Protein AF-A0A4D4MGL8-F1 (afdb_monomer_lite)

pLDDT: mean 80.36, std 14.94, range [36.19, 98.0]

Foldseek 3Di:
DDADDDPDVVVNVVLVVLVVQQVLQPPLARAPDNPPDSWRFQLCLLVCVVVVVVPDVDPSSALPPDPVLVPDLEFFRTPPDPPPGRPQFPDALSRRLSNLRSQVCCCVPVVDCVSCVVCVVSLVSHLVVQCVCDDVNFGDGPFAPFPDPPDHGHDPDDSSVRNRVSSVVSCPPCPDPPPDRD

Sequence (182 aa):
MSEFHCSEPFYERLDKAMRRTILNNLHGIPTDTAMYEKNGWTGDAQLGHPSWRMRSRSTASCPGDSATSRTASSPTAIFPSGGWGYNELGPSPEWTTVYPFVIREMYRVYGDDHLARIHWTMLTRSLGWDLSRLCDGLAVTALGDFLPPGYGGIPPEDTRLTATACLYRAPHPLRGDGRRPW

Secondary structure (DSSP, 8-state):
------S-HHHHHHHHHHHHHHHHTBSSSB-S-TTTT---BHHHHHHHHHHHHTT----TT-TTSSGGGGT-SS--SBSS-SSTTSSTT-S-HHHHTHHHHHHHHHHHHH---HHHHHHHHHHHHHHHHHHTT-BTTB---SSSS-S-TT-SSS-SS-HHHHHHHHHHHTTTTSS-SSS---

Organism: Streptomyces avermitilis (NCBI:txid33903)

InterPro domains:
  IPR012341 Six-hairpin glycosidase-like superfamily [G3DSA:1.50.10.10] (1-172)
  IPR016007 Alpha-L-rhamnosidase [PTHR33307] (2-169)
  IPR035396 Alpha-L-rhamnosidase, six-hairpin glycosidase domain [PF17389] (2-170)

Radius of gyration: 17.03 Å; chains: 1; bounding box: 39×36×44 Å

Structure (mmCIF, N/CA/C/O backbone):
data_AF-A0A4D4MGL8-F1
#
_entry.id   AF-A0A4D4MGL8-F1
#
loop_
_atom_site.group_PDB
_atom_site.id
_atom_site.type_symbol
_atom_site.label_atom_id
_atom_site.label_alt_id
_atom_site.label_comp_id
_atom_site.label_asym_id
_atom_site.label_entity_id
_atom_site.label_seq_id
_atom_site.pdbx_PDB_ins_code
_atom_site.Cartn_x
_atom_site.Cartn_y
_atom_site.Cartn_z
_atom_site.occupancy
_atom_site.B_iso_or_equiv
_atom_site.auth_seq_id
_atom_site.auth_comp_id
_atom_site.auth_asym_id
_atom_site.auth_atom_id
_atom_site.pdbx_PDB_model_num
ATOM 1 N N . MET A 1 1 ? -14.039 14.084 13.153 1.00 61.62 1 MET A N 1
ATOM 2 C CA . MET A 1 1 ? -13.485 12.741 12.854 1.00 61.62 1 MET A CA 1
ATOM 3 C C . MET A 1 1 ? -14.606 11.729 13.041 1.00 61.62 1 MET A C 1
ATOM 5 O O . MET A 1 1 ? -15.474 11.995 13.856 1.00 61.62 1 MET A O 1
ATOM 9 N N . SER A 1 2 ? -14.636 10.636 12.278 1.00 75.00 2 SER A N 1
ATOM 10 C CA . SER A 1 2 ? -15.680 9.596 12.384 1.00 75.00 2 SER A CA 1
ATOM 11 C C . SER A 1 2 ? -15.651 8.880 13.740 1.00 75.00 2 SER A C 1
ATOM 13 O O . SER A 1 2 ? -14.607 8.850 14.379 1.00 75.00 2 SER A O 1
ATOM 15 N N . GLU A 1 3 ? -16.751 8.270 14.181 1.00 84.38 3 GLU A N 1
ATOM 16 C CA . GLU A 1 3 ? -16.863 7.462 15.413 1.00 84.38 3 GLU A CA 1
ATOM 17 C C . GLU A 1 3 ? -17.311 6.035 15.062 1.00 84.38 3 GLU A C 1
ATOM 19 O O . GLU A 1 3 ? -17.964 5.831 14.041 1.00 84.38 3 GLU A O 1
ATOM 24 N N . PHE A 1 4 ? -16.894 5.046 15.855 1.00 90.94 4 PHE A N 1
ATOM 25 C CA . PHE A 1 4 ? -17.241 3.636 15.657 1.00 90.94 4 PHE A CA 1
ATOM 26 C C . PHE A 1 4 ? -17.630 3.023 17.000 1.00 90.94 4 PHE A C 1
ATOM 28 O O . PHE A 1 4 ? -16.869 3.133 17.963 1.00 90.94 4 PHE A O 1
ATOM 35 N N . HIS A 1 5 ? -18.791 2.370 17.026 1.00 95.00 5 HIS A N 1
ATOM 36 C CA . HIS A 1 5 ? -19.349 1.706 18.197 1.00 95.00 5 HIS A CA 1
ATOM 37 C C . HIS A 1 5 ? -19.947 0.362 17.810 1.00 95.00 5 HIS A C 1
ATOM 39 O O . HIS A 1 5 ? -20.566 0.238 16.750 1.00 95.00 5 HIS A O 1
ATOM 45 N N . CYS A 1 6 ? -19.780 -0.639 18.671 1.00 96.38 6 CYS A N 1
ATOM 46 C CA . CYS A 1 6 ? -20.397 -1.948 18.477 1.00 96.38 6 CYS A CA 1
ATOM 47 C C . CYS A 1 6 ? -20.586 -2.680 19.810 1.00 96.38 6 CYS A C 1
ATOM 49 O O . CYS A 1 6 ? -20.058 -2.272 20.839 1.00 96.38 6 CYS A O 1
ATOM 51 N N . SER A 1 7 ? -21.334 -3.782 19.793 1.00 97.75 7 SER A N 1
ATOM 52 C CA . SER A 1 7 ? -21.625 -4.576 20.994 1.00 97.75 7 SER A CA 1
ATOM 53 C C . SER A 1 7 ? -20.411 -5.301 21.583 1.00 97.75 7 SER A C 1
ATOM 55 O O . SER A 1 7 ? -20.515 -5.829 22.685 1.00 97.75 7 SER A O 1
ATOM 57 N N . GLU A 1 8 ? -19.286 -5.352 20.864 1.00 98.00 8 GLU A N 1
ATOM 58 C CA . GLU A 1 8 ? -18.054 -6.013 21.296 1.00 98.00 8 GLU A CA 1
ATOM 59 C C . GLU A 1 8 ? -16.958 -4.970 21.608 1.00 98.00 8 GLU A C 1
ATOM 61 O O . GLU A 1 8 ? -16.342 -4.414 20.687 1.00 98.00 8 GLU A O 1
ATOM 66 N N . PRO A 1 9 ? -16.672 -4.695 22.897 1.00 96.88 9 PRO A N 1
ATOM 67 C CA . PRO A 1 9 ? -15.726 -3.655 23.308 1.00 96.88 9 PRO A CA 1
ATOM 68 C C . PRO A 1 9 ? -14.308 -3.826 22.750 1.00 96.88 9 PRO A C 1
ATOM 70 O O . PRO A 1 9 ? -13.566 -2.845 22.624 1.00 96.88 9 PRO A O 1
ATOM 73 N N . PHE A 1 10 ? -13.897 -5.053 22.413 1.00 97.75 10 PHE A N 1
ATOM 74 C CA . PHE A 1 10 ? -12.590 -5.300 21.815 1.00 97.75 10 PHE A CA 1
ATOM 75 C C . PHE A 1 10 ? -12.412 -4.596 20.460 1.00 97.75 10 PHE A C 1
ATOM 77 O O . PHE A 1 10 ? -11.367 -3.980 20.228 1.00 97.75 10 PHE A O 1
ATOM 84 N N . TYR A 1 11 ? -13.425 -4.595 19.589 1.00 96.88 11 TYR A N 1
ATOM 85 C CA . TYR A 1 11 ? -13.313 -3.941 18.281 1.00 96.88 11 TYR A CA 1
ATOM 86 C C . TYR A 1 11 ? -13.235 -2.416 18.397 1.00 96.88 11 TYR A C 1
ATOM 88 O O . TYR A 1 11 ? -12.503 -1.778 17.640 1.00 96.88 11 TYR A O 1
ATOM 96 N N . GLU A 1 12 ? -13.889 -1.818 19.395 1.00 96.31 12 GLU A N 1
ATOM 97 C CA . GLU A 1 12 ? -13.722 -0.388 19.677 1.00 96.31 12 GLU A CA 1
ATOM 98 C C . GLU A 1 12 ? -12.297 -0.047 20.136 1.00 96.31 12 GLU A C 1
ATOM 100 O O . GLU A 1 12 ? -11.772 1.027 19.830 1.00 96.31 12 GLU A O 1
ATOM 105 N N . ARG A 1 13 ? -11.632 -0.957 20.863 1.00 96.50 13 ARG A N 1
ATOM 106 C CA . ARG A 1 13 ? -10.217 -0.791 21.230 1.00 96.50 13 ARG A CA 1
ATOM 107 C C . ARG A 1 13 ? -9.310 -0.855 20.002 1.00 96.50 13 ARG A C 1
ATOM 109 O O . ARG A 1 13 ? -8.395 -0.036 19.912 1.00 96.50 13 ARG A O 1
ATOM 116 N N . LEU A 1 14 ? -9.571 -1.769 19.064 1.00 95.25 14 LEU A N 1
ATOM 117 C CA . LEU A 1 14 ? -8.833 -1.850 17.797 1.00 95.25 14 LEU A CA 1
ATOM 118 C C . LEU A 1 14 ? -9.021 -0.586 16.947 1.00 95.25 14 LEU A C 1
ATOM 120 O O . LEU A 1 14 ? -8.041 -0.032 16.454 1.00 95.25 14 LEU A O 1
ATOM 124 N N . ASP A 1 15 ? -10.249 -0.071 16.848 1.00 92.81 15 ASP A N 1
ATOM 125 C CA . ASP A 1 15 ? -10.543 1.192 16.160 1.00 92.81 15 ASP A CA 1
ATOM 126 C C . ASP A 1 15 ? -9.774 2.370 16.789 1.00 92.81 15 ASP A C 1
ATOM 128 O O . ASP A 1 15 ? -9.119 3.143 16.084 1.00 92.81 15 ASP A O 1
ATOM 132 N N . LYS A 1 16 ? -9.763 2.468 18.127 1.00 92.81 16 LYS A N 1
ATOM 133 C CA . LYS A 1 16 ? -8.986 3.479 18.866 1.00 92.81 16 LYS A CA 1
ATOM 134 C C . LYS A 1 16 ? -7.481 3.354 18.626 1.00 92.81 16 LYS A C 1
ATOM 136 O O . LYS A 1 16 ? -6.822 4.382 18.472 1.00 92.81 16 LYS A O 1
ATOM 141 N N . ALA A 1 17 ? -6.939 2.137 18.593 1.00 94.12 17 ALA A N 1
ATOM 142 C CA . ALA A 1 17 ? -5.525 1.902 18.303 1.00 94.12 17 ALA A CA 1
ATOM 143 C C . ALA A 1 17 ? -5.176 2.331 16.870 1.00 94.12 17 ALA A C 1
ATOM 145 O O . ALA A 1 17 ? -4.288 3.159 16.687 1.00 94.12 17 ALA A O 1
ATOM 146 N N . MET A 1 18 ? -5.951 1.880 15.878 1.00 91.06 18 MET A N 1
ATOM 147 C CA . MET A 1 18 ? -5.769 2.233 14.467 1.00 91.06 18 MET A CA 1
ATOM 148 C C . MET A 1 18 ? -5.778 3.752 14.243 1.00 91.06 18 MET A C 1
ATOM 150 O O . MET A 1 18 ? -4.941 4.283 13.519 1.00 91.06 18 MET A O 1
ATOM 154 N N . ARG A 1 19 ? -6.685 4.486 14.902 1.00 88.81 19 ARG A N 1
ATOM 155 C CA . ARG A 1 19 ? -6.722 5.958 14.824 1.00 88.81 19 ARG A CA 1
ATOM 156 C C . ARG A 1 19 ? -5.431 6.602 15.303 1.00 88.81 19 ARG A C 1
ATOM 158 O O . ARG A 1 19 ? -4.941 7.517 14.649 1.00 88.81 19 ARG A O 1
ATOM 165 N N . ARG A 1 20 ? -4.915 6.156 16.451 1.00 91.25 20 ARG A N 1
ATOM 166 C CA . ARG A 1 20 ? -3.663 6.687 17.001 1.00 91.25 20 ARG A CA 1
ATOM 167 C C . ARG A 1 20 ? -2.511 6.376 16.063 1.00 91.25 20 ARG A C 1
ATOM 169 O O . ARG A 1 20 ? -1.740 7.28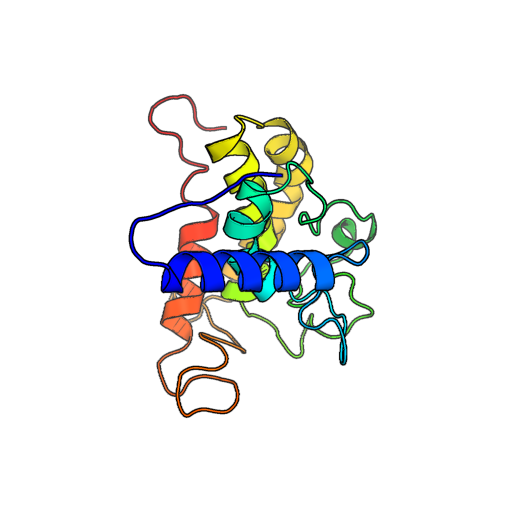0 15.786 1.00 91.25 20 ARG A O 1
ATOM 176 N N . THR A 1 21 ? -2.446 5.157 15.529 1.00 91.38 21 THR A N 1
ATOM 177 C CA . THR A 1 21 ? -1.422 4.757 14.557 1.00 91.38 21 THR A CA 1
ATOM 178 C C . THR A 1 21 ? -1.443 5.645 13.321 1.00 91.38 21 THR A C 1
ATOM 180 O O . THR A 1 21 ? -0.408 6.188 12.960 1.00 91.38 21 THR A O 1
ATOM 183 N N . ILE A 1 22 ? -2.618 5.859 12.715 1.00 87.56 22 ILE A N 1
ATOM 184 C CA . ILE A 1 22 ? -2.747 6.733 11.543 1.00 87.56 22 ILE A CA 1
ATOM 185 C C . ILE A 1 22 ? -2.276 8.145 11.887 1.00 87.56 22 ILE A C 1
ATOM 187 O O . ILE A 1 22 ? -1.394 8.658 11.218 1.00 87.56 22 ILE A O 1
ATOM 191 N N . LEU A 1 23 ? -2.807 8.764 12.945 1.00 87.56 23 LEU A N 1
ATOM 192 C CA . LEU A 1 23 ? -2.426 10.133 13.313 1.00 87.56 23 LEU A CA 1
ATOM 193 C C . LEU A 1 23 ? -0.932 10.266 13.618 1.00 87.56 23 LEU A C 1
ATOM 195 O O . LEU A 1 23 ? -0.318 11.254 13.232 1.00 87.56 23 LEU A O 1
ATOM 199 N N . ASN A 1 24 ? -0.355 9.264 14.275 1.00 91.31 24 ASN A N 1
ATOM 200 C CA . ASN A 1 24 ? 1.061 9.231 14.609 1.00 91.31 24 ASN A CA 1
ATOM 201 C C . ASN A 1 24 ? 1.956 9.041 13.378 1.00 91.31 24 ASN A C 1
ATOM 203 O O . ASN A 1 24 ? 3.141 9.297 13.476 1.00 91.31 24 ASN A O 1
ATOM 207 N N . ASN A 1 25 ? 1.420 8.603 12.238 1.00 90.12 25 ASN A N 1
ATOM 208 C CA . ASN A 1 25 ? 2.163 8.398 10.992 1.00 90.12 25 ASN A CA 1
ATOM 209 C C . ASN A 1 25 ? 1.851 9.465 9.923 1.00 90.12 25 ASN A C 1
ATOM 211 O O . ASN A 1 25 ? 2.199 9.291 8.758 1.00 90.12 25 ASN A O 1
ATOM 215 N N . LEU A 1 26 ? 1.197 10.574 10.291 1.00 85.50 26 LEU A N 1
ATOM 216 C CA . LEU A 1 26 ? 0.884 11.681 9.381 1.00 85.50 26 LEU A CA 1
ATOM 217 C C . LEU A 1 26 ? 1.748 12.910 9.675 1.00 85.50 26 LEU A C 1
ATOM 219 O O . LEU A 1 26 ? 1.315 13.855 10.332 1.00 85.50 26 LEU A O 1
ATOM 223 N N . HIS A 1 27 ? 2.958 12.921 9.118 1.00 83.81 27 HIS A N 1
ATOM 224 C CA . HIS A 1 27 ? 3.946 13.994 9.296 1.00 83.81 27 HIS A CA 1
ATOM 225 C C . HIS A 1 27 ? 4.142 14.825 8.019 1.00 83.81 27 HIS A C 1
ATOM 227 O O . HIS A 1 27 ? 5.260 15.142 7.626 1.00 83.81 27 HIS A O 1
ATOM 233 N N . GLY A 1 28 ? 3.046 15.128 7.320 1.00 79.69 28 GLY A N 1
ATOM 234 C CA . GLY A 1 28 ? 3.059 15.726 5.976 1.00 79.69 28 GLY A CA 1
ATOM 235 C C . GLY A 1 28 ? 3.068 14.692 4.843 1.00 79.69 28 GLY A C 1
ATOM 236 O O . GLY A 1 28 ? 2.547 14.976 3.771 1.00 79.69 28 GLY A O 1
ATOM 237 N N . ILE A 1 29 ? 3.553 13.478 5.115 1.00 79.81 29 ILE A N 1
ATOM 238 C CA . ILE A 1 29 ? 3.428 12.274 4.279 1.00 79.81 29 ILE A CA 1
ATOM 239 C C . ILE A 1 29 ? 2.961 11.095 5.153 1.00 79.81 29 ILE A C 1
ATOM 241 O O . ILE A 1 29 ? 3.185 11.145 6.369 1.00 79.81 29 ILE A O 1
ATOM 245 N N . PRO A 1 30 ? 2.320 10.053 4.587 1.00 84.62 30 PRO A N 1
ATOM 246 C CA . PRO A 1 30 ? 2.107 8.799 5.307 1.00 84.62 30 PRO A CA 1
ATOM 247 C C . PRO A 1 30 ? 3.445 8.099 5.530 1.00 84.62 30 PRO A C 1
ATOM 249 O O . PRO A 1 30 ? 4.099 7.736 4.560 1.00 84.62 30 PRO A O 1
ATOM 252 N N . THR A 1 31 ? 3.842 7.910 6.785 1.00 89.06 31 THR A N 1
ATOM 253 C CA . THR A 1 31 ? 5.080 7.208 7.148 1.00 89.06 31 THR A CA 1
ATOM 254 C C . THR A 1 31 ? 4.818 5.769 7.592 1.00 89.06 31 THR A C 1
ATOM 256 O O . THR A 1 31 ? 3.765 5.489 8.165 1.00 89.06 31 THR A O 1
ATOM 259 N N . ASP A 1 32 ? 5.784 4.873 7.395 1.00 88.88 32 ASP A N 1
ATOM 260 C CA . ASP A 1 32 ? 5.776 3.503 7.935 1.00 88.88 32 ASP A CA 1
ATOM 261 C C . ASP A 1 32 ? 5.728 3.510 9.475 1.00 88.88 32 ASP A C 1
ATOM 263 O O . ASP A 1 32 ? 4.818 2.971 10.115 1.00 88.88 32 ASP A O 1
ATOM 267 N N . THR A 1 33 ? 6.684 4.214 10.082 1.00 90.81 33 THR A N 1
ATOM 268 C CA . THR A 1 33 ? 6.898 4.266 11.519 1.00 90.81 33 THR A CA 1
ATOM 269 C C . THR A 1 33 ? 7.183 5.691 11.957 1.00 90.81 33 THR A C 1
ATOM 271 O O . THR A 1 33 ? 8.007 6.409 11.395 1.00 90.81 33 THR A O 1
ATOM 274 N N . ALA A 1 34 ? 6.537 6.100 13.043 1.00 86.81 34 ALA A N 1
ATOM 275 C CA . ALA A 1 34 ? 6.743 7.422 13.621 1.00 86.81 34 ALA A CA 1
ATOM 276 C C . ALA A 1 34 ? 8.094 7.556 14.340 1.00 86.81 34 ALA A C 1
ATOM 278 O O . ALA A 1 34 ? 8.573 8.663 14.574 1.00 86.81 34 ALA A O 1
ATOM 279 N N . MET A 1 35 ? 8.704 6.437 14.742 1.00 89.69 35 MET A N 1
ATOM 280 C CA . MET A 1 35 ? 9.897 6.442 15.589 1.00 89.69 35 MET A CA 1
ATOM 281 C C . MET A 1 35 ? 11.185 6.275 14.789 1.00 89.69 35 MET A C 1
ATOM 283 O O . MET A 1 35 ? 12.072 7.115 14.931 1.00 89.69 35 MET A O 1
ATOM 287 N N . TYR A 1 36 ? 11.279 5.237 13.961 1.00 88.88 36 TYR A N 1
ATOM 288 C CA . TYR A 1 36 ? 12.544 4.810 13.371 1.00 88.88 36 TYR A CA 1
ATOM 289 C C . TYR A 1 36 ? 12.808 5.501 12.035 1.00 88.88 36 TYR A C 1
ATOM 291 O O . TYR A 1 36 ? 13.562 6.471 11.999 1.00 88.88 36 TYR A O 1
ATOM 299 N N . GLU A 1 37 ? 12.165 5.040 10.964 1.00 87.75 37 GLU A N 1
ATOM 300 C CA . GLU A 1 37 ? 12.501 5.453 9.599 1.00 87.75 37 GLU A CA 1
ATOM 301 C C . GLU A 1 37 ? 11.805 6.745 9.187 1.00 87.75 37 GLU A C 1
ATOM 303 O O . GLU A 1 37 ? 12.454 7.659 8.680 1.00 87.75 37 GLU A O 1
ATOM 308 N N . LYS A 1 38 ? 10.491 6.836 9.439 1.00 89.25 38 LYS A N 1
ATOM 309 C CA . LYS A 1 38 ? 9.624 7.918 8.946 1.00 89.25 38 LYS A CA 1
ATOM 310 C C . LYS A 1 38 ? 9.644 8.037 7.414 1.00 89.25 38 LYS A C 1
ATOM 312 O O . LYS A 1 38 ? 9.487 9.131 6.868 1.00 89.25 38 LYS A O 1
ATOM 317 N N . ASN A 1 39 ? 9.830 6.915 6.727 1.00 88.50 39 ASN A N 1
ATOM 318 C CA . ASN A 1 39 ? 9.864 6.842 5.276 1.00 88.50 39 ASN A CA 1
ATOM 319 C C . ASN A 1 39 ? 8.441 6.726 4.731 1.00 88.50 39 ASN A C 1
ATOM 321 O O . ASN A 1 39 ? 7.593 6.034 5.295 1.00 88.50 39 ASN A O 1
ATOM 325 N N . GLY A 1 40 ? 8.170 7.377 3.599 1.00 86.88 40 GLY A N 1
ATOM 326 C CA . GLY A 1 40 ? 6.880 7.242 2.929 1.00 86.88 40 GLY A CA 1
ATOM 327 C C . GLY A 1 40 ? 6.805 5.984 2.077 1.00 86.88 40 GLY A C 1
ATOM 328 O O . GLY A 1 40 ? 6.801 6.048 0.847 1.00 86.88 40 GLY A O 1
ATOM 329 N N . TRP A 1 41 ? 6.786 4.829 2.737 1.00 89.31 41 TRP A N 1
ATOM 330 C CA . TRP A 1 41 ? 6.640 3.542 2.077 1.00 89.31 41 TRP A CA 1
ATOM 331 C C . TRP A 1 41 ? 5.287 3.450 1.364 1.00 89.31 41 TRP A C 1
ATOM 333 O O . TRP A 1 41 ? 4.208 3.621 1.934 1.00 89.31 41 TRP A O 1
ATOM 343 N N . THR A 1 42 ? 5.359 3.219 0.060 1.00 87.25 42 THR A N 1
ATOM 344 C CA . THR A 1 42 ? 4.210 3.296 -0.847 1.00 87.25 42 THR A CA 1
ATOM 345 C C . THR A 1 42 ? 3.224 2.143 -0.661 1.00 87.25 42 THR A C 1
ATOM 347 O O . THR A 1 42 ? 2.015 2.368 -0.722 1.00 87.25 42 THR A O 1
ATOM 350 N N . GLY A 1 43 ? 3.710 0.936 -0.358 1.00 88.56 43 GLY A N 1
ATOM 351 C CA . GLY A 1 43 ? 2.878 -0.225 -0.026 1.00 88.56 43 GLY A CA 1
ATOM 352 C C . GLY A 1 43 ? 2.061 -0.004 1.249 1.00 88.56 43 GLY A C 1
ATOM 353 O O . GLY A 1 43 ? 0.844 -0.202 1.252 1.00 88.56 43 GLY A O 1
ATOM 354 N N . ASP A 1 44 ? 2.690 0.515 2.301 1.00 89.88 44 ASP A N 1
ATOM 355 C CA . ASP A 1 44 ? 2.048 0.878 3.568 1.00 89.88 44 ASP A CA 1
ATOM 356 C C . ASP A 1 44 ? 0.980 1.953 3.360 1.00 89.88 44 ASP A C 1
ATOM 358 O O . ASP A 1 44 ? -0.157 1.823 3.827 1.00 89.88 44 ASP A O 1
ATOM 362 N N . ALA A 1 45 ? 1.310 2.991 2.586 1.00 86.38 45 ALA A N 1
ATOM 363 C CA . ALA A 1 45 ? 0.360 4.030 2.211 1.00 86.38 45 ALA A CA 1
ATOM 364 C C . ALA A 1 45 ? -0.833 3.451 1.432 1.00 86.38 45 ALA A C 1
ATOM 366 O O . ALA A 1 45 ? -1.978 3.819 1.706 1.00 86.38 45 ALA A O 1
ATOM 367 N N . GLN A 1 46 ? -0.594 2.514 0.507 1.00 87.31 46 GLN A N 1
ATOM 368 C CA . GLN A 1 46 ? -1.641 1.834 -0.255 1.00 87.31 46 GLN A CA 1
ATOM 369 C C . GLN A 1 46 ? -2.600 1.055 0.656 1.00 87.31 46 GLN A C 1
ATOM 371 O O . GLN A 1 46 ? -3.819 1.204 0.538 1.00 87.31 46 GLN A O 1
ATOM 376 N N . LEU A 1 47 ? -2.067 0.238 1.568 1.00 88.75 47 LEU A N 1
ATOM 377 C CA . LEU A 1 47 ? -2.860 -0.591 2.482 1.00 88.75 47 LEU A CA 1
ATOM 378 C C . LEU A 1 47 ? -3.590 0.247 3.540 1.00 88.75 47 LEU A C 1
ATOM 380 O O . LEU A 1 47 ? -4.742 -0.034 3.875 1.00 88.75 47 LEU A O 1
ATOM 384 N N . GLY A 1 48 ? -2.950 1.305 4.039 1.00 86.12 48 GLY A N 1
ATOM 385 C CA . GLY A 1 48 ? -3.524 2.219 5.025 1.00 86.12 48 GLY A CA 1
ATOM 386 C C . GLY A 1 48 ? -4.580 3.170 4.453 1.00 86.12 48 GLY A C 1
ATOM 387 O O . GLY A 1 48 ? -5.422 3.678 5.204 1.00 86.12 48 GLY A O 1
ATOM 388 N N . HIS A 1 49 ? -4.582 3.401 3.136 1.00 83.56 49 HIS A N 1
ATOM 389 C CA . HIS A 1 49 ? -5.418 4.413 2.488 1.00 83.56 49 HIS A CA 1
ATOM 390 C C . HIS A 1 49 ? -6.923 4.295 2.796 1.00 83.56 49 HIS A C 1
ATOM 392 O O . HIS A 1 49 ? -7.514 5.314 3.160 1.00 83.56 49 HIS A O 1
ATOM 398 N N . PRO A 1 50 ? -7.582 3.116 2.736 1.00 84.12 50 PRO A N 1
ATOM 399 C CA . PRO A 1 50 ? -9.005 3.015 3.074 1.00 84.12 50 PRO A CA 1
ATOM 400 C C . PRO A 1 50 ? -9.301 3.438 4.520 1.00 84.12 50 PRO A C 1
ATOM 402 O O . PRO A 1 50 ? -10.267 4.160 4.776 1.00 84.12 50 PRO A O 1
ATOM 405 N N . SER A 1 51 ? -8.439 3.039 5.460 1.00 84.62 51 SER A N 1
ATOM 406 C CA . SER A 1 51 ? -8.566 3.356 6.886 1.00 84.62 51 SER A CA 1
ATOM 407 C C . SER A 1 51 ? -8.350 4.838 7.173 1.00 84.62 51 SER A C 1
ATOM 409 O O . SER A 1 51 ? -9.076 5.420 7.981 1.00 84.62 51 SER A O 1
ATOM 411 N N . TRP A 1 52 ? -7.393 5.470 6.490 1.00 80.56 52 TRP A N 1
ATOM 412 C CA . TRP A 1 52 ? -7.195 6.917 6.558 1.00 80.56 52 TRP A CA 1
ATOM 413 C C . TRP A 1 52 ? -8.399 7.658 5.967 1.00 80.56 52 TRP A C 1
ATOM 415 O O . TRP A 1 52 ? -8.987 8.525 6.621 1.00 80.56 52 TRP A O 1
ATOM 425 N N . ARG A 1 53 ? -8.838 7.265 4.771 1.00 78.00 53 ARG A N 1
ATOM 426 C CA . ARG A 1 53 ? -9.937 7.907 4.045 1.00 78.00 53 ARG A CA 1
ATOM 427 C C . ARG A 1 53 ? -11.259 7.909 4.818 1.00 78.00 53 ARG A C 1
ATOM 429 O O . ARG A 1 53 ? -11.998 8.889 4.782 1.00 78.00 53 ARG A O 1
ATOM 436 N N . MET A 1 54 ? -11.565 6.850 5.571 1.00 72.44 54 MET A N 1
ATOM 437 C CA . MET A 1 54 ? -12.749 6.816 6.450 1.00 72.44 54 MET A CA 1
ATOM 438 C C . MET A 1 54 ? -12.732 7.890 7.555 1.00 72.44 54 MET A C 1
ATOM 440 O O . MET A 1 54 ? -13.735 8.101 8.242 1.00 72.44 54 MET A O 1
ATOM 444 N N . ARG A 1 55 ? -11.593 8.553 7.774 1.00 72.38 55 ARG A N 1
ATOM 445 C CA . ARG A 1 55 ? -11.352 9.460 8.905 1.00 72.38 55 ARG A CA 1
ATOM 446 C C . ARG A 1 55 ? -10.956 10.868 8.480 1.00 72.38 55 ARG A C 1
ATOM 448 O O . ARG A 1 55 ? -11.134 11.792 9.273 1.00 72.38 55 ARG A O 1
ATOM 455 N N . SER A 1 56 ? -10.458 11.039 7.258 1.00 67.88 56 SER A N 1
ATOM 456 C CA . SER A 1 56 ? -10.061 12.323 6.685 1.00 67.88 56 SER A CA 1
ATOM 457 C C . SER A 1 56 ? -10.313 12.348 5.178 1.00 67.88 56 SER A C 1
ATOM 459 O O . SER A 1 56 ? -10.158 11.339 4.502 1.00 67.88 56 SER A O 1
ATOM 461 N N . ARG A 1 57 ? -10.673 13.524 4.649 1.00 62.50 57 ARG A N 1
ATOM 462 C CA . ARG A 1 57 ? -10.770 13.783 3.200 1.00 62.50 57 ARG A CA 1
ATOM 463 C C . ARG A 1 57 ? -9.425 14.183 2.575 1.00 62.50 57 ARG A C 1
ATOM 465 O O . ARG A 1 57 ? -9.397 14.611 1.430 1.00 62.50 57 ARG A O 1
ATOM 472 N N . SER A 1 58 ? -8.337 14.130 3.342 1.00 61.47 58 SER A N 1
ATOM 473 C CA . SER A 1 58 ? -7.024 14.568 2.874 1.00 61.47 58 SER A CA 1
ATOM 474 C C . SER A 1 58 ? -6.511 13.675 1.743 1.00 61.47 58 SER A C 1
ATOM 476 O O . SER A 1 58 ? -6.522 12.452 1.856 1.00 61.47 58 SER A O 1
ATOM 478 N N . THR A 1 59 ? -6.027 14.312 0.679 1.00 55.88 59 THR A N 1
ATOM 479 C CA . THR A 1 59 ? -5.319 13.701 -0.452 1.00 55.88 59 THR A CA 1
ATOM 480 C C . THR A 1 59 ? -3.814 13.587 -0.204 1.00 55.88 59 THR A C 1
ATOM 482 O O . THR A 1 59 ? -3.081 13.238 -1.123 1.00 55.88 59 THR A O 1
ATOM 485 N N . ALA A 1 60 ? -3.330 13.856 1.017 1.00 52.00 60 ALA A N 1
ATOM 486 C CA . ALA A 1 60 ? -1.902 13.802 1.360 1.00 52.00 60 ALA A CA 1
ATOM 487 C C . ALA A 1 60 ? -1.267 12.408 1.152 1.00 52.00 60 ALA A C 1
ATOM 489 O O . ALA A 1 60 ? -0.056 12.249 1.253 1.00 52.00 60 ALA A O 1
ATOM 490 N N . SER A 1 61 ? -2.081 11.400 0.837 1.00 53.09 61 SER A N 1
ATOM 491 C CA . SER A 1 61 ? -1.689 10.070 0.384 1.00 53.09 61 SER A CA 1
ATOM 492 C C . SER A 1 61 ? -1.321 9.970 -1.101 1.00 53.09 61 SER A C 1
ATOM 494 O O . SER A 1 61 ? -0.970 8.875 -1.523 1.00 53.09 61 SER A O 1
ATOM 496 N N . CYS A 1 62 ? -1.434 11.028 -1.916 1.00 54.75 62 CYS A N 1
ATOM 497 C CA . CYS A 1 62 ? -1.081 10.995 -3.340 1.00 54.75 62 CYS A CA 1
ATOM 498 C C . CYS A 1 62 ? 0.421 11.276 -3.542 1.00 54.75 62 CYS A C 1
ATOM 500 O O . CYS A 1 62 ? 0.817 12.442 -3.552 1.00 54.75 62 CYS A O 1
ATOM 502 N N . PRO A 1 63 ? 1.267 10.266 -3.823 1.00 54.25 63 PRO A N 1
ATOM 503 C CA . PRO A 1 63 ? 2.690 10.478 -4.107 1.00 54.25 63 PRO A CA 1
ATOM 504 C C . PRO A 1 63 ? 2.984 11.225 -5.430 1.00 54.25 63 PRO A C 1
ATOM 506 O O . PRO A 1 63 ? 4.132 11.328 -5.843 1.00 54.25 63 PRO A O 1
ATOM 509 N N . GLY A 1 64 ? 1.968 11.752 -6.124 1.00 50.59 64 GLY A N 1
ATOM 510 C CA . GLY A 1 64 ? 2.117 12.470 -7.398 1.00 50.59 64 GLY A CA 1
ATOM 511 C C . GLY A 1 64 ? 2.002 13.991 -7.319 1.00 50.59 64 GLY A C 1
ATOM 512 O O . GLY A 1 64 ? 2.097 14.635 -8.360 1.00 50.59 64 GLY A O 1
ATOM 513 N N . ASP A 1 65 ? 1.785 14.567 -6.133 1.00 47.09 65 ASP A N 1
ATOM 514 C CA . ASP A 1 65 ? 1.625 16.024 -5.984 1.00 47.09 65 ASP A CA 1
ATOM 515 C C . ASP A 1 65 ? 2.976 16.774 -5.962 1.00 47.09 65 ASP A C 1
ATOM 517 O O . ASP A 1 65 ? 3.037 17.999 -6.062 1.00 47.09 65 ASP A O 1
ATOM 521 N N . SER A 1 66 ? 4.107 16.056 -5.883 1.00 45.47 66 SER A N 1
ATOM 522 C CA . SER A 1 66 ? 5.432 16.676 -5.947 1.00 45.47 66 SER A CA 1
ATOM 523 C C . SER A 1 66 ? 6.003 16.692 -7.370 1.00 45.47 66 SER A C 1
ATOM 525 O O . SER A 1 66 ? 5.936 15.733 -8.144 1.00 45.47 66 SER A O 1
ATOM 527 N N . ALA A 1 67 ? 6.679 17.793 -7.700 1.00 38.81 67 ALA A N 1
ATOM 528 C CA . ALA A 1 67 ? 7.406 17.990 -8.952 1.00 38.81 67 ALA A CA 1
ATOM 529 C C . ALA A 1 67 ? 8.445 16.893 -9.277 1.00 38.81 67 ALA A C 1
ATOM 531 O O . ALA A 1 67 ? 8.800 16.739 -10.444 1.00 38.81 67 ALA A O 1
ATOM 532 N N . THR A 1 68 ? 8.892 16.118 -8.284 1.00 44.81 68 THR A N 1
ATOM 533 C CA . THR A 1 68 ? 9.856 15.013 -8.417 1.00 44.81 68 THR A CA 1
ATOM 534 C C . THR A 1 68 ? 9.279 13.749 -9.064 1.00 44.81 68 THR A C 1
ATOM 536 O O . THR A 1 68 ? 10.037 12.972 -9.638 1.00 44.81 68 THR A O 1
ATOM 539 N N . SER A 1 69 ? 7.954 13.562 -9.070 1.00 50.09 69 SER A N 1
ATOM 540 C CA . SER A 1 69 ? 7.313 12.435 -9.769 1.00 50.09 69 SER A CA 1
ATOM 541 C C . SER A 1 69 ? 7.398 12.557 -11.304 1.00 50.09 69 SER A C 1
ATOM 543 O O . SER A 1 69 ? 7.393 11.559 -12.018 1.00 50.09 69 SER A O 1
ATOM 545 N N . ARG A 1 70 ? 7.556 13.777 -11.843 1.00 47.94 70 ARG A N 1
ATOM 546 C CA . ARG A 1 70 ? 7.645 14.014 -13.299 1.00 47.94 70 ARG A CA 1
ATOM 547 C C . ARG A 1 70 ? 8.976 13.599 -13.928 1.00 47.94 70 ARG A C 1
ATOM 549 O O . ARG A 1 70 ? 9.030 13.468 -15.149 1.00 47.94 70 ARG A O 1
ATOM 556 N N . THR A 1 71 ? 10.034 13.438 -13.135 1.00 48.06 71 THR A N 1
ATOM 557 C CA . THR A 1 71 ? 11.391 13.161 -13.635 1.00 48.06 71 THR A CA 1
ATOM 558 C C . THR A 1 71 ? 11.786 11.691 -13.558 1.00 48.06 71 THR A C 1
ATOM 560 O O . THR A 1 71 ? 12.699 11.285 -14.271 1.00 48.06 71 THR A O 1
ATOM 563 N N . ALA A 1 72 ? 11.118 10.887 -12.728 1.00 53.16 72 ALA A N 1
ATOM 564 C CA . ALA A 1 72 ? 11.422 9.468 -12.604 1.00 53.16 72 ALA A CA 1
ATOM 565 C C . ALA A 1 72 ? 10.639 8.656 -13.646 1.00 53.16 72 ALA A C 1
ATOM 567 O O . ALA A 1 72 ? 9.412 8.691 -13.699 1.00 53.16 72 ALA A O 1
ATOM 568 N N . SER A 1 73 ? 11.360 7.938 -14.506 1.00 58.59 73 SER A N 1
ATOM 569 C CA . SER A 1 73 ? 10.784 7.015 -15.491 1.00 58.59 73 SER A CA 1
ATOM 570 C C . SER A 1 73 ? 10.345 5.678 -14.880 1.00 58.59 73 SER A C 1
ATOM 572 O O . SER A 1 73 ? 9.629 4.928 -15.541 1.00 58.59 73 SER A O 1
ATOM 574 N N . SER A 1 74 ? 10.755 5.389 -13.641 1.00 70.12 74 SER A N 1
ATOM 575 C CA . SER A 1 74 ? 10.389 4.208 -12.858 1.00 70.12 74 SER A CA 1
ATOM 576 C C . SER A 1 74 ? 9.603 4.596 -11.600 1.00 70.12 74 SER A C 1
ATOM 578 O O . SER A 1 74 ? 9.906 5.621 -10.983 1.00 70.12 74 SER A O 1
ATOM 580 N N . PRO A 1 75 ? 8.606 3.799 -11.187 1.00 75.88 75 PRO A N 1
ATOM 581 C CA . PRO A 1 75 ? 7.994 3.956 -9.878 1.00 75.88 75 PRO A CA 1
ATOM 582 C C . PRO A 1 75 ? 8.942 3.480 -8.758 1.00 75.88 75 PRO A C 1
ATOM 584 O O . PRO A 1 75 ? 9.844 2.679 -8.992 1.00 75.88 75 PRO A O 1
ATOM 587 N N . THR A 1 76 ? 8.742 3.992 -7.541 1.00 82.19 76 THR A N 1
ATOM 588 C CA . THR A 1 76 ? 9.595 3.743 -6.360 1.00 82.19 76 THR A CA 1
ATOM 589 C C . THR A 1 76 ? 8.778 3.164 -5.212 1.00 82.19 76 THR A C 1
ATOM 591 O O . THR A 1 76 ? 7.616 3.534 -5.037 1.00 82.19 76 THR A O 1
ATOM 594 N N . ALA A 1 77 ? 9.396 2.296 -4.408 1.00 84.56 77 ALA A N 1
ATOM 595 C CA . ALA A 1 77 ? 8.779 1.745 -3.203 1.00 84.56 77 ALA A CA 1
ATOM 596 C C . ALA A 1 77 ? 8.672 2.773 -2.056 1.00 84.56 77 ALA A C 1
ATOM 598 O O . ALA A 1 77 ? 7.857 2.596 -1.149 1.00 84.56 77 ALA A O 1
ATOM 599 N N . ILE A 1 78 ? 9.439 3.867 -2.108 1.00 83.44 78 ILE A N 1
ATOM 600 C CA . ILE A 1 78 ? 9.481 4.915 -1.077 1.00 83.44 78 ILE A CA 1
ATOM 601 C C . ILE A 1 78 ? 9.320 6.286 -1.719 1.00 83.44 78 ILE A C 1
ATOM 603 O O . ILE A 1 78 ? 9.945 6.582 -2.740 1.00 83.44 78 ILE A O 1
ATOM 607 N N . PHE A 1 79 ? 8.511 7.143 -1.105 1.00 77.56 79 PHE A N 1
ATOM 608 C CA . PHE A 1 79 ? 8.269 8.496 -1.572 1.00 77.56 79 PHE A CA 1
ATOM 609 C C . PHE A 1 79 ? 8.044 9.492 -0.416 1.00 77.56 79 PHE A C 1
ATOM 611 O O . PHE A 1 79 ? 7.215 9.224 0.447 1.00 77.56 79 PHE A O 1
ATOM 618 N N . PRO A 1 80 ? 8.662 10.691 -0.431 1.00 75.00 80 PRO A N 1
ATOM 619 C CA . PRO A 1 80 ? 9.702 11.155 -1.351 1.00 75.00 80 PRO A CA 1
ATOM 620 C C . PRO A 1 80 ? 10.973 10.309 -1.227 1.00 75.00 80 PRO A C 1
ATOM 622 O O . PRO A 1 80 ? 11.291 9.830 -0.144 1.00 75.00 80 PRO A O 1
ATOM 625 N N . SER A 1 81 ? 11.705 10.124 -2.328 1.00 72.31 81 SER A N 1
ATOM 626 C CA . SER A 1 81 ? 12.954 9.350 -2.331 1.00 72.31 81 SER A CA 1
ATOM 627 C C . SER A 1 81 ? 14.156 10.231 -2.663 1.00 72.31 81 SER A C 1
ATOM 629 O O . SER A 1 81 ? 14.098 11.063 -3.570 1.00 72.31 81 SER A O 1
ATOM 631 N N . GLY A 1 82 ? 15.257 10.005 -1.941 1.00 70.19 82 GLY A N 1
ATOM 632 C CA . GLY A 1 82 ? 16.586 10.551 -2.238 1.00 70.19 82 GLY A CA 1
ATOM 633 C C . GLY A 1 82 ? 17.396 9.719 -3.243 1.00 70.19 82 GLY A C 1
ATOM 634 O O . GLY A 1 82 ? 18.583 9.972 -3.408 1.00 70.19 82 GLY A O 1
ATOM 635 N N . GLY A 1 83 ? 16.785 8.714 -3.882 1.00 69.12 83 GLY A N 1
ATOM 636 C CA . GLY A 1 83 ? 17.420 7.798 -4.837 1.00 69.12 83 GLY A CA 1
ATOM 637 C C . GLY A 1 83 ? 17.355 6.328 -4.412 1.00 69.12 83 GLY A C 1
ATOM 638 O O . GLY A 1 83 ? 17.319 5.456 -5.274 1.00 69.12 83 GLY A O 1
ATOM 639 N N . TRP A 1 84 ? 17.259 6.053 -3.108 1.00 72.00 84 TRP A N 1
ATOM 640 C CA . TRP A 1 84 ? 17.043 4.702 -2.582 1.00 72.00 84 TRP A CA 1
ATOM 641 C C . TRP A 1 84 ? 15.587 4.253 -2.782 1.00 72.00 84 TRP A C 1
ATOM 643 O O . TRP A 1 84 ? 14.657 5.032 -2.546 1.00 72.00 84 TRP A O 1
ATOM 653 N N . GLY A 1 85 ? 15.391 3.008 -3.225 1.00 65.56 85 GLY A N 1
ATOM 654 C CA . GLY A 1 85 ? 14.070 2.396 -3.419 1.00 65.56 85 GLY A CA 1
ATOM 655 C C . GLY A 1 85 ? 13.549 2.381 -4.858 1.00 65.56 85 GLY A C 1
ATOM 656 O O . GLY A 1 85 ? 12.444 1.892 -5.096 1.00 65.56 85 GLY A O 1
ATOM 657 N N . TYR A 1 86 ? 14.350 2.855 -5.818 1.00 67.00 86 TYR A N 1
ATOM 658 C CA . TYR A 1 86 ? 14.071 2.701 -7.251 1.00 67.00 86 TYR A CA 1
ATOM 659 C C . TYR A 1 86 ? 14.590 1.373 -7.817 1.00 67.00 86 TYR A C 1
ATOM 661 O O . TYR A 1 86 ? 13.912 0.760 -8.637 1.00 67.00 86 TYR A O 1
ATOM 669 N N . ASN A 1 87 ? 15.785 0.938 -7.400 1.00 70.44 87 ASN A N 1
ATOM 670 C CA . ASN A 1 87 ? 16.441 -0.257 -7.947 1.00 70.44 87 ASN A CA 1
ATOM 671 C C . ASN A 1 87 ? 16.551 -1.375 -6.908 1.00 70.44 87 ASN A C 1
ATOM 673 O O . ASN A 1 87 ? 16.356 -2.539 -7.225 1.00 70.44 87 ASN A O 1
ATOM 677 N N . GLU A 1 88 ? 16.850 -1.020 -5.660 1.00 74.81 88 GLU A N 1
ATOM 678 C CA . GLU A 1 88 ? 17.108 -1.964 -4.565 1.00 74.81 88 GLU A CA 1
ATOM 679 C C . GLU A 1 88 ? 15.840 -2.700 -4.127 1.00 74.81 88 GLU A C 1
ATOM 681 O O . GLU A 1 88 ? 15.901 -3.810 -3.610 1.00 74.81 88 GLU A O 1
ATOM 686 N N . LEU A 1 89 ? 14.696 -2.052 -4.337 1.00 73.12 89 LEU A N 1
ATOM 687 C CA . LEU A 1 89 ? 13.368 -2.500 -3.931 1.00 73.12 89 LEU A CA 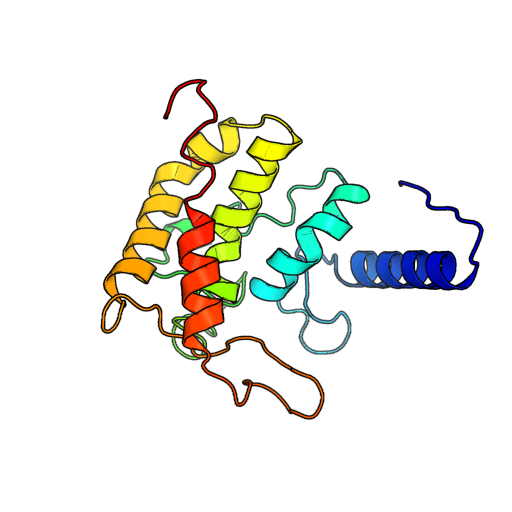1
ATOM 688 C C . LEU A 1 89 ? 12.446 -2.661 -5.149 1.00 73.12 89 LEU A C 1
ATOM 690 O O . LEU A 1 89 ? 11.227 -2.675 -4.999 1.00 73.12 89 LEU A O 1
ATOM 694 N N . GLY A 1 90 ? 13.011 -2.707 -6.361 1.00 72.44 90 GLY A N 1
ATOM 695 C CA . GLY A 1 90 ? 12.276 -2.639 -7.621 1.00 72.44 90 GLY A CA 1
ATOM 696 C C . GLY A 1 90 ? 12.672 -3.750 -8.600 1.00 72.44 90 GLY A C 1
ATOM 697 O O . GLY A 1 90 ? 13.852 -4.086 -8.688 1.00 72.44 90 GLY A O 1
ATOM 698 N N . PRO A 1 91 ? 11.727 -4.286 -9.395 1.00 82.94 91 PRO A N 1
ATOM 699 C CA . PRO A 1 91 ? 10.286 -4.004 -9.381 1.00 82.94 91 PRO A CA 1
ATOM 700 C C . PRO A 1 91 ? 9.607 -4.566 -8.122 1.00 82.94 91 PRO A C 1
ATOM 702 O O . PRO A 1 91 ? 10.039 -5.593 -7.618 1.00 82.94 91 PRO A O 1
ATOM 705 N N . SER A 1 92 ? 8.564 -3.890 -7.628 1.00 89.19 92 SER A N 1
ATOM 706 C CA . SER A 1 92 ? 7.700 -4.366 -6.530 1.00 89.19 92 SER A CA 1
ATOM 707 C C . SER A 1 92 ? 6.278 -3.814 -6.710 1.00 89.19 92 SER A C 1
ATOM 709 O O . SER A 1 92 ? 5.917 -2.834 -6.050 1.00 89.19 92 SER A O 1
ATOM 711 N N . PRO A 1 93 ? 5.478 -4.373 -7.643 1.00 90.00 93 PRO A N 1
ATOM 712 C CA . PRO A 1 93 ? 4.153 -3.864 -8.020 1.00 90.00 93 PRO A CA 1
ATOM 713 C C . PRO A 1 93 ? 3.224 -3.569 -6.847 1.00 90.00 93 PRO A C 1
ATOM 715 O O . PRO A 1 93 ? 2.467 -2.605 -6.848 1.00 90.00 93 PRO A O 1
ATOM 718 N N . GLU A 1 94 ? 3.264 -4.384 -5.814 1.00 90.75 94 GLU A N 1
ATOM 719 C CA . GLU A 1 94 ? 2.434 -4.241 -4.630 1.00 90.75 94 GLU A CA 1
ATOM 720 C C . GLU A 1 94 ? 2.794 -3.008 -3.763 1.00 90.75 94 GLU A C 1
ATOM 722 O O . GLU A 1 94 ? 1.912 -2.488 -3.074 1.00 90.75 94 GLU A O 1
ATOM 727 N N . TRP A 1 95 ? 3.998 -2.439 -3.930 1.00 88.12 95 TRP A N 1
ATOM 728 C CA . TRP A 1 95 ? 4.390 -1.101 -3.451 1.00 88.12 95 TRP A CA 1
ATOM 729 C C . TRP A 1 95 ? 4.180 -0.022 -4.527 1.00 88.12 95 TRP A C 1
ATOM 731 O O . TRP A 1 95 ? 3.547 1.008 -4.284 1.00 88.12 95 TRP A O 1
ATOM 741 N N . THR A 1 96 ? 4.641 -0.264 -5.755 1.00 84.94 96 THR A N 1
ATOM 742 C CA . THR A 1 96 ? 4.685 0.750 -6.822 1.00 84.94 96 THR A CA 1
ATOM 743 C C . THR A 1 96 ? 3.318 1.087 -7.428 1.00 84.94 96 THR A C 1
ATOM 745 O O . THR A 1 96 ? 3.132 2.179 -7.975 1.00 84.94 96 THR A O 1
ATOM 748 N N . THR A 1 97 ? 2.317 0.211 -7.280 1.00 87.69 97 THR A N 1
ATOM 749 C CA . THR A 1 97 ? 0.941 0.450 -7.756 1.00 87.69 97 THR A CA 1
ATOM 750 C C . THR A 1 97 ? 0.098 1.331 -6.827 1.00 87.69 97 THR A C 1
ATOM 752 O O . THR A 1 97 ? -1.065 1.600 -7.148 1.00 87.69 97 THR A O 1
ATOM 755 N N . VAL A 1 98 ? 0.675 1.890 -5.748 1.00 84.88 98 VAL A N 1
ATOM 756 C CA . VAL A 1 98 ? -0.025 2.857 -4.877 1.00 84.88 98 VAL A CA 1
ATOM 757 C C . VAL A 1 98 ? -0.617 4.008 -5.679 1.00 84.88 98 VAL A C 1
ATOM 759 O O . VAL A 1 98 ? -1.714 4.484 -5.397 1.00 84.88 98 VAL A O 1
ATOM 762 N N . TYR A 1 99 ? 0.096 4.441 -6.715 1.00 79.31 99 TYR A N 1
ATOM 763 C CA . TYR A 1 99 ? -0.269 5.620 -7.466 1.00 79.31 99 TYR A CA 1
ATOM 764 C C . TYR A 1 99 ? -1.548 5.419 -8.296 1.00 79.31 99 TYR A C 1
ATOM 766 O O . TYR A 1 99 ? -2.519 6.150 -8.069 1.00 79.31 99 TYR A O 1
ATOM 774 N N . PRO A 1 100 ? -1.638 4.399 -9.178 1.00 81.88 100 PRO A N 1
ATOM 775 C CA . PRO A 1 100 ? -2.907 4.045 -9.809 1.00 81.88 100 PRO A CA 1
ATOM 776 C C . PRO A 1 100 ? -3.988 3.664 -8.801 1.00 81.88 100 PRO A C 1
ATOM 778 O O . PRO A 1 100 ? -5.149 3.992 -9.031 1.00 81.88 100 PRO A O 1
ATOM 781 N N . PHE A 1 101 ? -3.645 3.041 -7.672 1.00 85.31 101 PHE A N 1
ATOM 782 C CA . PHE A 1 101 ? -4.623 2.703 -6.643 1.00 85.31 101 PHE A CA 1
ATOM 783 C C . PHE A 1 101 ? -5.277 3.938 -6.002 1.00 85.3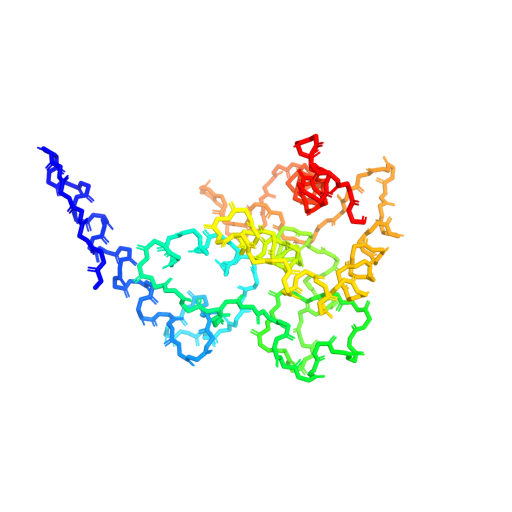1 101 PHE A C 1
ATOM 785 O O . PHE A 1 101 ? -6.502 4.000 -5.924 1.00 85.31 101 PHE A O 1
ATOM 792 N N . VAL A 1 102 ? -4.509 4.938 -5.564 1.00 81.12 102 VAL A N 1
ATOM 793 C CA . VAL A 1 102 ? -5.071 6.110 -4.870 1.00 81.12 102 VAL A CA 1
ATOM 794 C C . VAL A 1 102 ? -5.948 6.935 -5.810 1.00 81.12 102 VAL A C 1
ATOM 796 O O . VAL A 1 102 ? -7.084 7.244 -5.454 1.00 81.12 102 VAL A O 1
ATOM 799 N N . ILE A 1 103 ? -5.482 7.227 -7.030 1.00 81.50 103 ILE A N 1
ATOM 800 C CA . ILE A 1 103 ? -6.252 7.999 -8.028 1.00 81.50 103 ILE A CA 1
ATOM 801 C C . ILE A 1 103 ? -7.601 7.337 -8.315 1.00 81.50 103 ILE A C 1
ATOM 803 O O . ILE A 1 103 ? -8.657 7.969 -8.350 1.00 81.50 103 ILE A O 1
ATOM 807 N N . ARG A 1 104 ? -7.564 6.022 -8.461 1.00 83.50 104 ARG A N 1
ATOM 808 C CA . ARG A 1 104 ? -8.730 5.185 -8.663 1.00 83.50 104 ARG A CA 1
ATOM 809 C C . ARG A 1 104 ? -9.695 5.195 -7.485 1.00 83.50 104 ARG A C 1
ATOM 811 O O . ARG A 1 104 ? -10.901 5.245 -7.703 1.00 83.50 104 ARG A O 1
ATOM 818 N N . GLU A 1 105 ? -9.203 5.131 -6.251 1.00 82.69 105 GLU A N 1
ATOM 819 C CA . GLU A 1 105 ? -10.061 5.227 -5.067 1.00 82.69 105 GLU A CA 1
ATOM 820 C C . GLU A 1 105 ? -10.677 6.629 -4.923 1.00 82.69 105 GLU A C 1
ATOM 822 O O . GLU A 1 105 ? -11.818 6.746 -4.471 1.00 82.69 105 GLU A O 1
ATOM 827 N N . MET A 1 106 ? -9.987 7.688 -5.365 1.00 80.56 106 MET A N 1
ATOM 828 C CA . MET A 1 106 ? -10.580 9.029 -5.430 1.00 80.56 106 MET A CA 1
ATOM 829 C C . MET A 1 106 ? -11.757 9.068 -6.409 1.00 80.56 106 MET A C 1
ATOM 831 O O . MET A 1 106 ? -12.846 9.509 -6.039 1.00 80.56 106 MET A O 1
ATOM 835 N N . TYR A 1 107 ? -11.593 8.497 -7.604 1.00 82.25 107 TYR A N 1
ATOM 836 C CA . TYR A 1 107 ? -12.693 8.368 -8.559 1.00 82.25 107 TYR A CA 1
ATOM 837 C C . TYR A 1 107 ? -13.831 7.489 -8.019 1.00 82.25 107 TYR A C 1
ATOM 839 O O . TYR A 1 107 ? -14.977 7.923 -7.943 1.00 82.25 107 TYR A O 1
ATOM 847 N N . ARG A 1 108 ? -13.522 6.261 -7.581 1.00 83.75 108 ARG A N 1
ATOM 848 C CA . ARG A 1 108 ? -14.518 5.264 -7.155 1.00 83.75 108 ARG A CA 1
ATOM 849 C C . ARG A 1 108 ? -15.390 5.759 -6.012 1.00 83.75 108 ARG A C 1
ATOM 851 O O . ARG A 1 108 ? -16.560 5.393 -5.944 1.00 83.75 108 ARG A O 1
ATOM 858 N N . VAL A 1 109 ? -14.819 6.534 -5.089 1.00 81.31 109 VAL A N 1
ATOM 859 C CA . VAL A 1 109 ? -15.518 6.862 -3.848 1.00 81.31 109 VAL A CA 1
ATOM 860 C C . VAL A 1 109 ? -15.858 8.343 -3.679 1.00 81.31 109 VAL A C 1
ATOM 862 O O . VAL A 1 109 ? -16.712 8.661 -2.853 1.00 81.31 109 VAL A O 1
ATOM 865 N N . TYR A 1 110 ? -15.246 9.251 -4.441 1.00 81.44 110 TYR A N 1
ATOM 866 C CA . TYR A 1 110 ? -15.640 10.667 -4.468 1.00 81.44 110 TYR A CA 1
ATOM 867 C C . TYR A 1 110 ? -16.188 11.124 -5.823 1.00 81.44 110 TYR A C 1
ATOM 869 O O . TYR A 1 110 ? -16.714 12.229 -5.907 1.00 81.44 110 TYR A O 1
ATOM 877 N N . GLY A 1 111 ? -16.105 10.295 -6.868 1.00 82.94 111 GLY A N 1
ATOM 878 C CA . GLY A 1 111 ? -16.478 10.685 -8.228 1.00 82.94 111 GLY A CA 1
ATOM 879 C C . GLY A 1 111 ? -15.497 11.671 -8.867 1.00 82.94 111 GLY A C 1
ATOM 880 O O . GLY A 1 111 ? -15.834 12.276 -9.879 1.00 82.94 111 GLY A O 1
ATOM 881 N N . ASP A 1 112 ? -14.309 11.856 -8.280 1.00 79.19 112 ASP A N 1
ATOM 882 C CA . ASP A 1 112 ? -13.303 12.796 -8.773 1.00 79.19 112 ASP A CA 1
ATOM 883 C C . ASP A 1 112 ? -12.500 12.172 -9.923 1.00 79.19 112 ASP A C 1
ATOM 885 O O . ASP A 1 112 ? -11.614 11.340 -9.725 1.00 79.19 112 ASP A O 1
ATOM 889 N N . ASP A 1 113 ? -12.837 12.570 -11.146 1.00 82.38 113 ASP A N 1
ATOM 890 C CA . ASP A 1 113 ? -12.129 12.210 -12.373 1.00 82.38 113 ASP A CA 1
ATOM 891 C C . ASP A 1 113 ? -11.073 13.256 -12.784 1.00 82.38 113 ASP A C 1
ATOM 893 O O . ASP A 1 113 ? -10.310 13.040 -13.732 1.00 82.38 113 ASP A O 1
ATOM 897 N N . HIS A 1 114 ? -10.987 14.386 -12.075 1.00 82.44 114 HIS A N 1
ATOM 898 C CA . HIS A 1 114 ? -10.028 15.445 -12.363 1.00 82.44 114 HIS A CA 1
ATOM 899 C C . HIS A 1 114 ? -8.601 14.968 -12.109 1.00 82.44 114 HIS A C 1
ATOM 901 O O . HIS A 1 114 ? -7.734 15.157 -12.968 1.00 82.44 114 HIS A O 1
ATOM 907 N N . LEU A 1 115 ? -8.383 14.278 -10.986 1.00 78.56 115 LEU A N 1
ATOM 908 C CA . LEU A 1 115 ? -7.097 13.666 -10.655 1.00 78.56 115 LEU A CA 1
ATOM 909 C C . LEU A 1 115 ? -6.681 12.627 -11.704 1.00 78.56 115 LEU A C 1
ATOM 911 O O . LEU A 1 115 ? -5.533 12.623 -12.146 1.00 78.56 115 LEU A O 1
ATOM 915 N N . ALA A 1 116 ? -7.616 11.796 -12.173 1.00 79.94 116 ALA A N 1
ATOM 916 C CA . ALA A 1 116 ? -7.338 10.832 -13.236 1.00 79.94 116 ALA A CA 1
ATOM 917 C C . ALA A 1 116 ? -6.891 11.526 -14.533 1.00 79.94 116 ALA A C 1
ATOM 919 O O . ALA A 1 116 ? -5.905 11.105 -15.137 1.00 79.94 116 ALA A O 1
ATOM 920 N N . ARG A 1 117 ? -7.548 12.629 -14.924 1.00 83.25 117 ARG A N 1
ATOM 921 C CA . ARG A 1 117 ? -7.172 13.414 -16.112 1.00 83.25 117 ARG A CA 1
ATOM 922 C C . ARG A 1 117 ? -5.798 14.068 -15.992 1.00 83.25 117 ARG A C 1
ATOM 924 O O . ARG A 1 117 ? -5.021 13.998 -16.940 1.00 83.25 117 ARG A O 1
ATOM 931 N N . ILE A 1 118 ? -5.485 14.687 -14.852 1.00 82.75 118 ILE A N 1
ATOM 932 C CA . ILE A 1 118 ? -4.182 15.343 -14.638 1.00 82.75 118 ILE A CA 1
ATOM 933 C C . ILE A 1 118 ? -3.046 14.315 -14.685 1.00 82.75 118 ILE A C 1
ATOM 935 O O . ILE A 1 118 ? -1.971 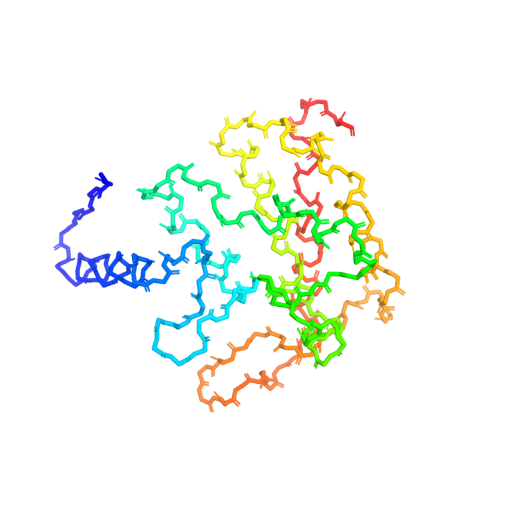14.584 -15.223 1.00 82.75 118 ILE A O 1
ATOM 939 N N . HIS A 1 119 ? -3.285 13.126 -14.137 1.00 79.25 119 HIS A N 1
ATOM 940 C CA . HIS A 1 119 ? -2.235 12.147 -13.884 1.00 79.25 119 HIS A CA 1
ATOM 941 C C . HIS A 1 119 ? -2.169 11.000 -14.903 1.00 79.25 119 HIS A C 1
ATOM 943 O O . HIS A 1 119 ? -1.266 10.165 -14.824 1.00 79.25 119 HIS A O 1
ATOM 949 N N . TRP A 1 120 ? -3.057 10.983 -15.904 1.00 80.88 120 TRP A N 1
ATOM 950 C CA . TRP A 1 120 ? -3.186 9.917 -16.905 1.00 80.88 120 TRP A CA 1
ATOM 951 C C . TRP A 1 120 ? -1.866 9.520 -17.576 1.00 80.88 120 TRP A C 1
ATOM 953 O O . TRP A 1 120 ? -1.506 8.342 -17.641 1.00 80.88 120 TRP A O 1
ATOM 963 N N . THR A 1 121 ? -1.106 10.508 -18.049 1.00 83.06 121 THR A N 1
ATOM 964 C CA . THR A 1 121 ? 0.169 10.271 -18.739 1.00 83.06 121 THR A CA 1
ATOM 965 C C . THR A 1 121 ? 1.190 9.589 -17.834 1.00 83.06 121 THR A C 1
ATOM 967 O O . THR A 1 121 ? 1.957 8.746 -18.288 1.00 83.06 121 THR A O 1
ATOM 970 N N . MET A 1 122 ? 1.224 9.937 -16.549 1.00 78.56 122 MET A N 1
ATOM 971 C CA . MET A 1 122 ? 2.175 9.332 -15.622 1.00 78.56 122 MET A CA 1
ATOM 972 C C . MET A 1 122 ? 1.714 7.944 -15.170 1.00 78.56 122 MET A C 1
ATOM 974 O O . MET A 1 122 ? 2.528 7.027 -15.119 1.00 78.56 122 MET A O 1
ATOM 978 N N . LEU A 1 123 ? 0.409 7.757 -14.960 1.00 80.31 123 LEU A N 1
ATOM 979 C CA . LEU A 1 123 ? -0.188 6.450 -14.683 1.00 80.31 123 LEU A CA 1
ATOM 980 C C . LEU A 1 123 ? 0.130 5.433 -15.781 1.00 80.31 123 LEU A C 1
ATOM 982 O O . LEU A 1 123 ? 0.628 4.347 -15.498 1.00 80.31 123 LEU A O 1
ATOM 986 N N . THR A 1 124 ? -0.113 5.801 -17.039 1.00 83.81 124 THR A N 1
ATOM 987 C CA . THR A 1 124 ? 0.144 4.929 -18.195 1.00 83.81 124 THR A CA 1
ATOM 988 C C . THR A 1 124 ? 1.629 4.632 -18.383 1.00 83.81 124 THR A C 1
ATOM 990 O O . THR A 1 124 ? 1.983 3.499 -18.701 1.00 83.81 124 THR A O 1
ATOM 993 N N . ARG A 1 125 ? 2.515 5.604 -18.127 1.00 83.81 125 ARG A N 1
ATOM 994 C CA . ARG A 1 125 ? 3.971 5.385 -18.138 1.00 83.81 125 ARG A CA 1
ATOM 995 C C . ARG A 1 125 ? 4.429 4.440 -17.030 1.00 83.81 125 ARG A C 1
ATOM 997 O O . ARG A 1 125 ? 5.191 3.526 -17.320 1.00 83.81 125 ARG A O 1
ATOM 10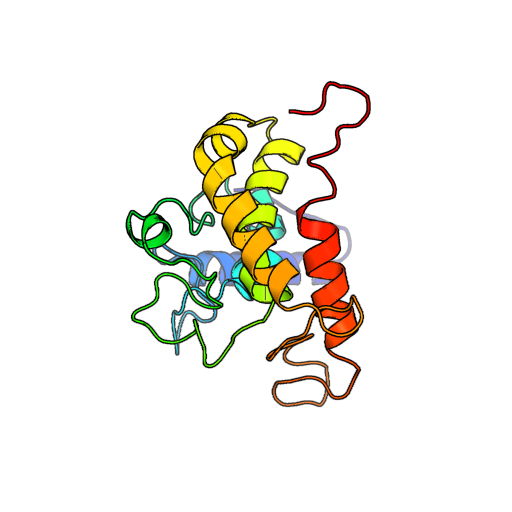04 N N . SER A 1 126 ? 3.948 4.639 -15.803 1.00 81.44 126 SER A N 1
ATOM 1005 C CA . SER A 1 126 ? 4.274 3.786 -14.654 1.00 81.44 126 SER A CA 1
ATOM 1006 C C . SER A 1 126 ? 3.831 2.340 -14.899 1.00 81.44 126 SER A C 1
ATOM 1008 O O . SER A 1 126 ? 4.639 1.419 -14.826 1.00 81.44 126 SER A O 1
ATOM 1010 N N . LEU A 1 127 ? 2.585 2.143 -15.346 1.00 85.38 127 LEU A N 1
ATOM 1011 C CA . LEU A 1 127 ? 2.083 0.815 -15.709 1.00 85.38 127 LEU A CA 1
ATOM 1012 C C . LEU A 1 127 ? 2.850 0.205 -16.887 1.00 85.38 127 LEU A C 1
ATOM 1014 O O . LEU A 1 127 ? 3.153 -0.982 -16.869 1.00 85.38 127 LEU A O 1
ATOM 1018 N N . GLY A 1 128 ? 3.195 0.998 -17.906 1.00 87.38 128 GLY A N 1
ATOM 1019 C CA . GLY A 1 128 ? 4.022 0.535 -19.023 1.00 87.38 128 GLY A CA 1
ATOM 1020 C C . GLY A 1 128 ? 5.407 0.061 -18.573 1.00 87.38 128 GLY A C 1
ATOM 1021 O O . GLY A 1 128 ? 5.918 -0.930 -19.094 1.00 87.38 128 GLY A O 1
ATOM 1022 N N . TRP A 1 129 ? 5.992 0.723 -17.571 1.00 86.44 129 TRP A N 1
ATOM 1023 C CA . TRP A 1 129 ? 7.259 0.319 -16.971 1.00 86.44 129 TRP A CA 1
ATOM 1024 C C . TRP A 1 129 ? 7.151 -1.045 -16.276 1.00 86.44 129 TRP A C 1
ATOM 1026 O O . TRP A 1 129 ? 7.994 -1.908 -16.537 1.00 86.44 129 TRP A O 1
ATOM 1036 N N . ASP A 1 130 ? 6.107 -1.272 -15.472 1.00 86.94 130 ASP A N 1
ATOM 1037 C CA . ASP A 1 130 ? 5.870 -2.563 -14.805 1.00 86.94 130 ASP A CA 1
ATOM 1038 C C . ASP A 1 130 ? 5.580 -3.676 -15.830 1.00 86.94 130 ASP A C 1
ATOM 1040 O O . ASP A 1 130 ? 6.176 -4.753 -15.781 1.00 86.94 130 ASP A O 1
ATOM 1044 N N . LEU A 1 131 ? 4.729 -3.400 -16.825 1.00 90.19 131 LEU A N 1
ATOM 1045 C CA . LEU A 1 131 ? 4.364 -4.358 -17.876 1.00 90.19 131 LEU A CA 1
ATOM 1046 C C . LEU A 1 131 ? 5.552 -4.759 -18.763 1.00 90.19 131 LEU A C 1
ATOM 1048 O O . LEU A 1 131 ? 5.621 -5.895 -19.226 1.00 90.19 131 LEU A O 1
ATOM 1052 N N . SER A 1 132 ? 6.511 -3.857 -18.988 1.00 90.69 132 SER A N 1
ATOM 1053 C CA . SER A 1 132 ? 7.720 -4.168 -19.767 1.00 90.69 132 SER A CA 1
ATOM 1054 C C . SER A 1 132 ? 8.673 -5.156 -19.077 1.00 90.69 132 SER A C 1
ATOM 1056 O O . SER A 1 132 ? 9.618 -5.625 -19.707 1.00 90.69 132 SER A O 1
ATOM 1058 N N . ARG A 1 133 ? 8.440 -5.467 -17.794 1.00 90.56 133 ARG A N 1
ATOM 1059 C CA . ARG A 1 133 ? 9.287 -6.330 -16.952 1.00 90.56 133 ARG A CA 1
ATOM 1060 C C . ARG A 1 133 ? 8.650 -7.670 -16.612 1.00 90.56 133 ARG A C 1
ATOM 1062 O O . ARG A 1 133 ? 9.189 -8.399 -15.785 1.00 90.56 133 ARG A O 1
ATOM 1069 N N . LEU A 1 134 ? 7.512 -7.995 -17.220 1.00 93.31 134 LEU A N 1
ATOM 1070 C CA . LEU A 1 134 ? 6.887 -9.297 -17.020 1.00 93.31 134 LEU A CA 1
ATOM 1071 C C . LEU A 1 134 ? 7.832 -10.420 -17.469 1.00 93.31 134 LEU A C 1
ATOM 1073 O O . LEU A 1 134 ? 8.443 -10.345 -18.536 1.00 93.31 134 LEU A O 1
ATOM 1077 N N . CYS A 1 135 ? 7.890 -11.488 -16.682 1.00 93.88 135 CYS A N 1
ATOM 1078 C CA . CYS A 1 135 ? 8.555 -12.738 -17.034 1.00 93.88 135 CYS A CA 1
ATOM 1079 C C . CYS A 1 135 ? 7.478 -13.811 -17.193 1.00 93.88 135 CYS A C 1
ATOM 1081 O O . CYS A 1 135 ? 6.699 -14.038 -16.271 1.00 93.88 135 CYS A O 1
ATOM 1083 N N . ASP A 1 136 ? 7.388 -14.426 -18.375 1.00 94.06 136 ASP A N 1
ATOM 1084 C CA . ASP A 1 136 ? 6.354 -15.421 -18.709 1.00 94.06 136 ASP A CA 1
ATOM 1085 C C . ASP A 1 136 ? 4.914 -14.931 -18.455 1.00 94.06 136 ASP A C 1
ATOM 1087 O O . ASP A 1 136 ? 4.024 -15.685 -18.066 1.00 94.06 136 ASP A O 1
ATOM 1091 N N . GLY A 1 137 ? 4.681 -13.629 -18.658 1.00 92.81 137 GLY A N 1
ATOM 1092 C CA . GLY A 1 137 ? 3.387 -12.984 -18.414 1.00 92.81 137 GLY A CA 1
ATOM 1093 C C . GLY A 1 137 ? 3.068 -12.718 -16.937 1.00 92.81 137 GLY A C 1
ATOM 1094 O O . GLY A 1 137 ? 1.986 -12.215 -16.643 1.00 92.81 137 GLY A O 1
ATOM 1095 N N . LEU A 1 138 ? 3.994 -13.008 -16.021 1.00 95.19 138 LEU A N 1
ATOM 1096 C CA . LEU A 1 138 ? 3.860 -12.767 -14.586 1.00 95.19 138 LEU A CA 1
ATOM 1097 C C . LEU A 1 138 ? 4.739 -11.602 -14.141 1.00 95.19 138 LEU A C 1
ATOM 1099 O O . LEU A 1 138 ? 5.839 -11.390 -14.655 1.00 95.19 138 LEU A O 1
ATOM 1103 N N . ALA A 1 139 ? 4.253 -10.842 -13.164 1.00 94.00 139 ALA A N 1
ATOM 1104 C CA . ALA A 1 139 ? 5.040 -9.787 -12.556 1.00 94.00 139 ALA A CA 1
ATOM 1105 C C . ALA A 1 139 ? 6.075 -10.378 -11.595 1.00 94.00 139 ALA A C 1
ATOM 1107 O O . ALA A 1 139 ? 5.799 -11.331 -10.865 1.00 94.00 139 ALA A O 1
ATOM 1108 N N . VAL A 1 140 ? 7.264 -9.785 -11.594 1.00 91.00 140 VAL A N 1
ATOM 1109 C CA . VAL A 1 140 ? 8.339 -10.085 -10.646 1.00 91.00 140 VAL A CA 1
ATOM 1110 C C . VAL A 1 140 ? 8.350 -9.041 -9.534 1.00 91.00 140 VAL A C 1
ATOM 1112 O O . VAL A 1 140 ? 7.974 -7.888 -9.759 1.00 91.00 140 VAL A O 1
ATOM 1115 N N . THR A 1 141 ? 8.774 -9.446 -8.338 1.00 92.44 141 THR A N 1
ATOM 1116 C CA . THR A 1 141 ? 8.878 -8.546 -7.189 1.00 92.44 141 THR A CA 1
ATOM 1117 C C . THR A 1 141 ? 10.090 -8.851 -6.309 1.00 92.44 141 THR A C 1
ATOM 1119 O O . THR A 1 141 ? 10.499 -10.009 -6.196 1.00 92.44 141 THR A O 1
ATOM 1122 N N . ALA A 1 142 ? 10.635 -7.811 -5.673 1.00 90.56 142 ALA A N 1
ATOM 1123 C CA . ALA A 1 142 ? 11.632 -7.916 -4.616 1.00 90.56 142 ALA A CA 1
ATOM 1124 C C . ALA A 1 142 ? 11.031 -8.061 -3.201 1.00 90.56 142 ALA A C 1
ATOM 1126 O O . ALA A 1 142 ? 11.758 -8.457 -2.293 1.00 90.56 142 ALA A O 1
ATOM 1127 N N . LEU A 1 143 ? 9.748 -7.737 -2.988 1.00 90.88 143 LEU A N 1
ATOM 1128 C CA . LEU A 1 143 ? 9.174 -7.585 -1.642 1.00 90.88 143 LEU A CA 1
ATOM 1129 C C . LEU A 1 143 ? 8.002 -8.540 -1.335 1.00 90.88 143 LEU A C 1
ATOM 1131 O O . LEU A 1 143 ? 8.006 -9.162 -0.273 1.00 90.88 143 LEU A O 1
ATOM 1135 N N . GLY A 1 144 ? 7.043 -8.725 -2.250 1.00 91.69 144 GLY A N 1
ATOM 1136 C CA . GLY A 1 144 ? 5.953 -9.707 -2.097 1.00 91.69 144 GLY A CA 1
ATOM 1137 C C . GLY A 1 144 ? 4.936 -9.390 -0.986 1.00 91.69 144 GLY A C 1
ATOM 1138 O O . GLY A 1 144 ? 4.559 -8.247 -0.789 1.00 91.69 144 GLY A O 1
ATOM 1139 N N . ASP A 1 145 ? 4.418 -10.395 -0.277 1.00 92.38 145 ASP A N 1
ATOM 1140 C CA . ASP A 1 145 ? 3.607 -10.188 0.941 1.00 92.38 145 ASP A CA 1
ATOM 1141 C C . ASP A 1 145 ? 4.523 -9.990 2.157 1.00 92.38 145 ASP A C 1
ATOM 1143 O O . ASP A 1 145 ? 4.854 -10.933 2.870 1.00 92.38 145 ASP A O 1
ATOM 1147 N N . PHE A 1 146 ? 5.052 -8.779 2.321 1.00 93.12 146 PHE A N 1
ATOM 1148 C CA . PHE A 1 146 ? 6.126 -8.509 3.278 1.00 93.12 146 PHE A CA 1
ATOM 1149 C C . PHE A 1 146 ? 5.668 -8.686 4.735 1.00 93.12 146 PHE A C 1
ATOM 1151 O O . PHE A 1 146 ? 4.660 -8.122 5.153 1.00 93.12 146 PHE A O 1
ATOM 1158 N N . LEU A 1 147 ? 6.482 -9.404 5.519 1.00 93.44 147 LEU A N 1
ATOM 1159 C CA . LEU A 1 147 ? 6.255 -9.779 6.924 1.00 93.44 147 LEU A CA 1
ATOM 1160 C C . LEU A 1 147 ? 5.057 -10.721 7.151 1.00 93.44 147 LEU A C 1
ATOM 1162 O O . LEU A 1 147 ? 4.198 -10.428 7.994 1.00 93.44 147 LEU A O 1
ATOM 1166 N N . PRO A 1 148 ? 5.003 -11.896 6.493 1.00 92.62 148 PRO A N 1
ATOM 1167 C CA . PRO A 1 148 ? 3.983 -12.877 6.819 1.00 92.62 148 PRO A CA 1
ATOM 1168 C C . PRO A 1 148 ? 4.266 -13.493 8.206 1.00 92.62 148 PRO A C 1
ATOM 1170 O O . PRO A 1 148 ? 5.410 -13.499 8.683 1.00 92.62 148 PRO A O 1
ATOM 1173 N N . PRO A 1 149 ? 3.246 -14.048 8.886 1.00 92.38 149 PRO A N 1
ATOM 1174 C CA . PRO A 1 149 ? 3.409 -14.617 10.219 1.00 92.38 149 PRO A CA 1
ATOM 1175 C C . PRO A 1 149 ? 4.520 -15.673 10.286 1.00 92.38 149 PRO A C 1
ATOM 1177 O O . PRO A 1 149 ? 4.486 -16.672 9.575 1.00 92.38 149 PRO A O 1
ATOM 1180 N N . GLY A 1 150 ? 5.486 -15.469 11.185 1.00 92.44 150 GLY A N 1
ATOM 1181 C CA . GLY A 1 150 ? 6.605 -16.395 11.392 1.00 92.44 150 GLY A CA 1
ATOM 1182 C C . GLY A 1 150 ? 7.850 -16.119 10.542 1.00 92.44 150 GLY A C 1
ATOM 1183 O O . GLY A 1 150 ? 8.827 -16.850 10.687 1.00 92.44 150 GLY A O 1
ATOM 1184 N N . TYR A 1 151 ? 7.857 -15.065 9.719 1.00 90.06 151 TYR A N 1
ATOM 1185 C CA . TYR A 1 151 ? 8.992 -14.703 8.866 1.00 90.06 151 TYR A CA 1
ATOM 1186 C C . TYR A 1 151 ? 9.430 -13.249 9.082 1.00 90.06 151 TYR A C 1
ATOM 1188 O O . TYR A 1 151 ? 8.651 -12.392 9.494 1.00 90.06 151 TYR A O 1
ATOM 1196 N N . GLY A 1 152 ? 10.708 -12.974 8.815 1.00 86.25 152 GLY A N 1
ATOM 1197 C CA . GLY A 1 152 ? 11.324 -11.654 8.968 1.00 86.25 152 GLY A CA 1
ATOM 1198 C C . GLY A 1 152 ? 11.645 -11.007 7.625 1.00 86.25 152 GLY A C 1
ATOM 1199 O O . GLY A 1 152 ? 12.817 -10.895 7.280 1.00 86.25 152 GLY A O 1
ATOM 1200 N N . GLY A 1 153 ? 10.621 -10.604 6.870 1.00 89.00 153 GLY A N 1
ATOM 1201 C CA . GLY A 1 153 ? 10.771 -9.874 5.608 1.00 89.00 153 GLY A CA 1
ATOM 1202 C C . GLY A 1 153 ? 10.021 -10.535 4.456 1.00 89.00 153 GLY A C 1
ATOM 1203 O O . GLY A 1 153 ? 8.816 -10.748 4.558 1.00 89.00 153 GLY A O 1
ATOM 1204 N N . ILE A 1 154 ? 10.736 -10.827 3.366 1.00 90.56 154 ILE A N 1
ATOM 1205 C CA . ILE A 1 154 ? 10.182 -11.419 2.138 1.00 90.56 154 ILE A CA 1
ATOM 1206 C C . ILE A 1 154 ? 9.530 -12.774 2.463 1.00 90.56 154 ILE A C 1
ATOM 1208 O O . ILE A 1 154 ? 10.130 -13.576 3.191 1.00 90.56 154 ILE A O 1
ATOM 1212 N N . PRO A 1 155 ? 8.324 -13.046 1.940 1.00 90.38 155 PRO A N 1
ATOM 1213 C CA . PRO A 1 155 ? 7.619 -14.285 2.223 1.00 90.38 155 PRO A CA 1
ATOM 1214 C C . PRO A 1 155 ? 8.285 -15.524 1.592 1.00 90.38 155 PRO A C 1
ATOM 1216 O O . PRO A 1 155 ? 8.999 -15.406 0.594 1.00 90.38 155 PRO A O 1
ATOM 1219 N N . PRO A 1 156 ? 8.031 -16.730 2.136 1.00 91.00 156 PRO A N 1
ATOM 1220 C CA . PRO A 1 156 ? 8.496 -17.992 1.555 1.00 91.00 156 PRO A CA 1
ATOM 1221 C C . PRO A 1 156 ? 7.679 -18.454 0.334 1.00 91.00 156 PRO A C 1
ATOM 1223 O O . PRO A 1 156 ? 8.156 -19.299 -0.424 1.00 91.00 156 PRO A O 1
ATOM 1226 N N . GLU A 1 157 ? 6.436 -17.988 0.175 1.00 89.38 157 GLU A N 1
ATOM 1227 C CA . GLU A 1 157 ? 5.565 -18.355 -0.942 1.00 89.38 157 GLU A CA 1
ATOM 1228 C C . GLU A 1 157 ? 5.943 -17.666 -2.263 1.00 89.38 157 GLU A C 1
ATOM 1230 O O . GLU A 1 157 ? 6.828 -16.815 -2.334 1.00 89.38 157 GLU A O 1
ATOM 1235 N N . ASP A 1 158 ? 5.257 -18.047 -3.346 1.00 92.50 158 ASP A N 1
ATOM 1236 C CA . ASP A 1 158 ? 5.469 -17.456 -4.666 1.00 92.50 158 ASP A CA 1
ATOM 1237 C C . ASP A 1 158 ? 5.058 -15.976 -4.688 1.00 92.50 158 ASP A C 1
ATOM 1239 O O . ASP A 1 158 ? 3.884 -15.620 -4.834 1.00 92.50 158 ASP A O 1
ATOM 1243 N N . THR A 1 159 ? 6.060 -15.105 -4.592 1.00 92.25 159 THR A N 1
ATOM 1244 C CA . THR A 1 159 ? 5.904 -13.648 -4.566 1.00 92.25 159 THR A CA 1
ATOM 1245 C C . THR A 1 159 ? 5.306 -13.079 -5.853 1.00 92.25 159 THR A C 1
ATOM 1247 O O . THR A 1 159 ? 4.731 -11.988 -5.847 1.00 92.25 159 THR A O 1
ATOM 1250 N N . ARG A 1 160 ? 5.369 -13.815 -6.971 1.00 94.00 160 ARG A N 1
ATOM 1251 C CA . ARG A 1 160 ? 4.809 -13.366 -8.255 1.00 94.00 160 ARG A CA 1
ATOM 1252 C C . ARG A 1 160 ? 3.290 -13.293 -8.217 1.00 94.00 160 ARG A C 1
ATOM 1254 O O . ARG A 1 160 ? 2.707 -12.532 -8.990 1.00 94.00 160 ARG A O 1
ATOM 1261 N N . LEU A 1 161 ? 2.637 -14.057 -7.337 1.00 94.06 161 LEU A N 1
ATOM 1262 C CA . LEU A 1 161 ? 1.181 -14.050 -7.211 1.00 94.06 161 LEU A CA 1
ATOM 1263 C C . LEU A 1 161 ? 0.672 -12.676 -6.764 1.00 94.06 161 LEU A C 1
ATOM 1265 O O . LEU A 1 161 ? -0.187 -12.091 -7.428 1.00 94.06 161 LEU A O 1
ATOM 1269 N N . THR A 1 162 ? 1.208 -12.147 -5.663 1.00 93.38 162 THR A N 1
ATOM 1270 C CA . THR A 1 162 ? 0.775 -10.859 -5.104 1.00 93.38 162 THR A CA 1
ATOM 1271 C C . THR A 1 162 ? 1.160 -9.701 -6.015 1.00 93.38 162 THR A C 1
ATOM 1273 O O . THR A 1 162 ? 0.326 -8.827 -6.271 1.00 93.38 162 THR A O 1
ATOM 1276 N N . ALA A 1 163 ? 2.359 -9.754 -6.598 1.00 93.69 163 ALA A N 1
ATOM 1277 C CA . ALA A 1 163 ? 2.825 -8.790 -7.587 1.00 93.69 163 ALA A CA 1
ATOM 1278 C C . ALA A 1 163 ? 1.907 -8.735 -8.814 1.00 93.69 163 ALA A C 1
ATOM 1280 O O . ALA A 1 163 ? 1.417 -7.669 -9.198 1.00 93.69 163 ALA A O 1
ATOM 1281 N N . THR A 1 164 ? 1.604 -9.896 -9.403 1.00 94.75 164 THR A N 1
ATOM 1282 C CA . THR A 1 164 ? 0.747 -9.990 -10.593 1.00 94.75 164 THR A CA 1
ATOM 1283 C C . THR A 1 164 ? -0.678 -9.553 -10.273 1.00 94.75 164 THR A C 1
ATOM 1285 O O . THR A 1 164 ? -1.280 -8.813 -11.050 1.00 94.75 164 THR A O 1
ATOM 1288 N N . ALA A 1 165 ? -1.217 -9.940 -9.113 1.00 92.94 165 ALA A N 1
ATOM 1289 C CA . ALA A 1 165 ? -2.547 -9.522 -8.679 1.00 92.94 165 ALA A CA 1
ATOM 1290 C C . ALA A 1 165 ? -2.639 -7.999 -8.487 1.00 92.94 165 ALA A C 1
ATOM 1292 O O . ALA A 1 165 ? -3.608 -7.375 -8.931 1.00 92.94 165 ALA A O 1
ATOM 1293 N N . CYS A 1 166 ? -1.629 -7.380 -7.867 1.00 91.25 166 CYS A N 1
ATOM 1294 C CA . CYS A 1 166 ? -1.589 -5.933 -7.665 1.00 91.25 166 CYS A CA 1
ATOM 1295 C C . CYS A 1 166 ? -1.469 -5.179 -8.995 1.00 91.25 166 CYS A C 1
ATOM 1297 O O . CYS A 1 166 ? -2.237 -4.238 -9.227 1.00 91.25 166 CYS A O 1
ATOM 1299 N N . LEU A 1 167 ? -0.599 -5.645 -9.898 1.00 91.44 167 LEU A N 1
ATOM 1300 C CA . LEU A 1 167 ? -0.445 -5.076 -11.237 1.00 91.44 167 LEU A CA 1
ATOM 1301 C C . LEU A 1 167 ? -1.716 -5.229 -12.081 1.00 91.44 167 LEU A C 1
ATOM 1303 O O . LEU A 1 167 ? -2.130 -4.276 -12.735 1.00 91.44 167 LEU A O 1
ATOM 1307 N N . TYR A 1 168 ? -2.384 -6.384 -12.027 1.00 91.00 168 TYR A N 1
ATOM 1308 C CA . TYR A 1 168 ? -3.647 -6.622 -12.734 1.00 91.00 168 TYR A CA 1
ATOM 1309 C C . TYR A 1 168 ? -4.794 -5.758 -12.192 1.00 91.00 168 TYR A C 1
ATOM 1311 O O . TYR A 1 168 ? -5.630 -5.258 -12.947 1.00 91.00 168 TYR A O 1
ATOM 1319 N N . ARG A 1 169 ? -4.834 -5.541 -10.873 1.00 88.31 169 ARG A N 1
ATOM 1320 C CA . ARG A 1 169 ? -5.842 -4.710 -10.200 1.00 88.31 169 ARG A CA 1
ATOM 1321 C C . ARG A 1 169 ? -5.694 -3.224 -10.529 1.00 88.31 169 ARG A C 1
ATOM 1323 O O . ARG A 1 169 ? -6.706 -2.516 -10.570 1.00 88.31 169 ARG A O 1
ATOM 1330 N N . ALA A 1 170 ? -4.467 -2.740 -10.710 1.00 81.81 170 ALA A N 1
ATOM 1331 C CA . ALA A 1 170 ? -4.173 -1.328 -10.940 1.00 81.81 170 ALA A CA 1
ATOM 1332 C C . ALA A 1 170 ? -4.991 -0.701 -12.098 1.00 81.81 170 ALA A C 1
ATOM 1334 O O . ALA A 1 170 ? -5.603 0.345 -11.873 1.00 81.81 170 ALA A O 1
ATOM 1335 N N . PRO A 1 171 ? -5.129 -1.338 -13.280 1.00 73.06 171 PRO A N 1
ATOM 1336 C CA . PRO A 1 171 ? -5.992 -0.848 -14.359 1.00 73.06 171 PRO A CA 1
ATOM 1337 C C . PRO A 1 171 ? -7.495 -1.186 -14.209 1.00 73.06 171 PRO A C 1
ATOM 1339 O O . PRO A 1 171 ? -8.311 -0.642 -14.955 1.00 73.06 171 PRO A O 1
ATOM 1342 N N . HIS A 1 172 ? -7.894 -2.073 -13.283 1.00 63.59 172 HIS A N 1
ATOM 1343 C CA . HIS A 1 172 ? -9.204 -2.764 -13.285 1.00 63.59 172 HIS A CA 1
ATOM 1344 C C . HIS A 1 172 ? -10.438 -1.958 -12.783 1.00 63.59 172 HIS A C 1
ATOM 1346 O O . HIS A 1 172 ? -11.451 -2.524 -12.384 1.00 63.59 172 HIS A O 1
ATOM 1352 N N . PRO A 1 173 ? -10.427 -0.624 -12.740 1.00 51.38 173 PRO A N 1
ATOM 1353 C CA . PRO A 1 173 ? -11.715 0.086 -12.818 1.00 51.38 173 PRO A CA 1
ATOM 1354 C C . PRO A 1 173 ? -11.638 1.370 -13.651 1.00 51.38 173 PRO A C 1
ATOM 1356 O O . PRO A 1 173 ? -12.537 2.200 -13.594 1.00 51.38 173 PRO A O 1
ATOM 1359 N N . LEU A 1 174 ? -10.592 1.511 -14.471 1.00 50.19 174 LEU A N 1
ATOM 1360 C CA . LEU A 1 174 ? -10.595 2.465 -15.586 1.00 50.19 174 LEU A CA 1
ATOM 1361 C C . LEU A 1 174 ? -11.514 1.992 -16.728 1.00 50.19 174 LEU A C 1
ATOM 1363 O O . LEU A 1 174 ? -11.863 2.759 -17.620 1.00 50.19 174 LEU A O 1
ATOM 1367 N N . ARG A 1 175 ? -11.944 0.725 -16.690 1.00 44.84 175 ARG A N 1
ATOM 1368 C CA . ARG A 1 175 ? 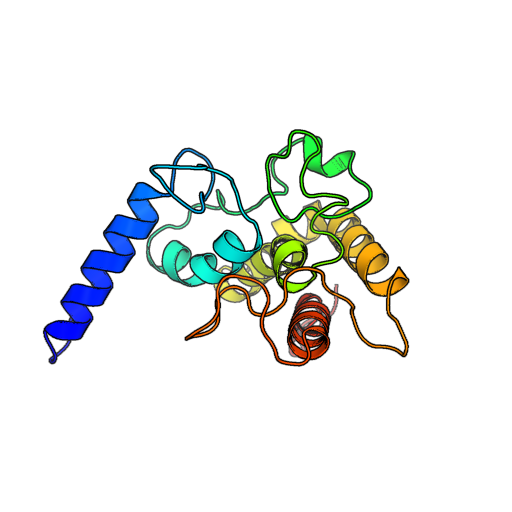-13.001 0.173 -17.539 1.00 44.84 175 ARG A CA 1
ATOM 1369 C C . ARG A 1 175 ? -14.329 0.290 -16.796 1.00 44.84 175 ARG A C 1
ATOM 1371 O O . ARG A 1 175 ? -14.641 -0.539 -15.948 1.00 44.84 175 ARG A O 1
ATOM 1378 N N . GLY A 1 176 ? -15.049 1.373 -17.069 1.00 42.81 176 GLY A N 1
ATOM 1379 C CA . GLY A 1 176 ? -16.308 1.706 -16.415 1.00 42.81 176 GLY A CA 1
ATOM 1380 C C . GLY A 1 176 ? -17.404 0.655 -16.606 1.00 42.81 176 GLY A C 1
ATOM 1381 O O . GLY A 1 176 ? -17.558 0.057 -17.671 1.00 42.81 176 GLY A O 1
ATOM 1382 N N . ASP A 1 177 ? -18.197 0.508 -15.550 1.00 42.12 177 ASP A N 1
ATOM 1383 C CA . ASP A 1 177 ? -19.536 -0.071 -15.511 1.00 42.12 177 ASP A CA 1
ATOM 1384 C C . ASP A 1 177 ? -20.470 0.707 -16.457 1.00 42.12 177 ASP A C 1
ATOM 1386 O O . ASP A 1 177 ? -21.089 1.690 -16.055 1.00 42.12 177 ASP A O 1
ATOM 1390 N N . GLY A 1 178 ? -20.457 0.379 -17.757 1.00 46.06 178 GLY A N 1
ATOM 1391 C CA . GLY A 1 178 ? -21.382 0.877 -18.795 1.00 46.06 178 GLY A CA 1
ATOM 1392 C C . GLY A 1 178 ? -21.418 2.396 -19.054 1.00 46.06 178 GLY A C 1
ATOM 1393 O O . GLY A 1 178 ? -21.989 2.847 -20.047 1.00 46.06 178 GLY A O 1
ATOM 1394 N N . ARG A 1 179 ? -20.796 3.214 -18.205 1.00 47.00 179 ARG A N 1
ATOM 1395 C CA . ARG A 1 179 ? -20.715 4.668 -18.300 1.00 47.00 179 ARG A CA 1
ATOM 1396 C C . ARG A 1 179 ? -19.318 5.030 -18.767 1.00 47.00 179 ARG A C 1
ATOM 1398 O O . ARG A 1 179 ? -18.422 5.177 -17.953 1.00 47.00 179 ARG A O 1
ATOM 1405 N N . ARG A 1 180 ? -19.210 5.126 -20.096 1.00 36.19 180 ARG A N 1
ATOM 1406 C CA . ARG A 1 180 ? -18.119 5.671 -20.928 1.00 36.19 180 ARG A CA 1
ATOM 1407 C C . ARG A 1 180 ? -16.683 5.322 -20.481 1.00 36.19 180 ARG A C 1
ATOM 1409 O O . ARG A 1 180 ? -16.235 5.810 -19.449 1.00 36.19 180 ARG A O 1
ATOM 1416 N N . PRO A 1 181 ? -15.911 4.574 -21.290 1.00 41.56 181 PRO A N 1
ATOM 1417 C CA . PRO A 1 181 ? -14.464 4.553 -21.118 1.00 41.56 181 PRO A CA 1
ATOM 1418 C C . PRO A 1 181 ? -13.902 5.950 -21.433 1.00 41.56 181 PRO A C 1
ATOM 1420 O O . PRO A 1 181 ? -14.371 6.602 -22.372 1.00 41.56 181 PRO A O 1
ATOM 1423 N N . TRP A 1 182 ? -12.951 6.405 -20.618 1.00 51.06 182 TRP A N 1
ATOM 1424 C CA . TRP A 1 182 ? -12.070 7.528 -20.944 1.00 51.06 182 TRP A CA 1
ATOM 1425 C C . TRP A 1 182 ? -11.030 7.086 -21.971 1.00 51.06 182 TRP A C 1
ATOM 1427 O O . TRP A 1 182 ? -10.556 5.931 -21.852 1.00 51.06 182 TRP A O 1
#